Protein AF-A0A523CWS1-F1 (afdb_monomer)

Foldseek 3Di:
DDDPDDPDPPDPDDDDDDLQQVLLVVQLVQQLDQQHDFQVVSCVVSVHNSCVVCVVLCVVCVVVQQWDDDPRGIYGDPVVNVVSVVSSVSSNVD

Radius of gyration: 17.7 Å; Cα contacts (8 Å, |Δi|>4): 96; chains: 1; bounding box: 24×29×66 Å

Structure (mmCIF, N/CA/C/O backbone):
data_AF-A0A523CWS1-F1
#
_entry.id   AF-A0A523CWS1-F1
#
loop_
_atom_site.group_PDB
_atom_site.id
_atom_site.type_symbol
_atom_site.label_atom_id
_atom_site.label_alt_id
_atom_site.label_comp_id
_atom_site.label_asym_id
_atom_site.label_entity_id
_atom_site.label_seq_id
_atom_site.pdbx_PDB_ins_code
_atom_site.Cartn_x
_atom_site.Cartn_y
_atom_site.Cartn_z
_atom_site.occupancy
_atom_site.B_iso_or_equiv
_atom_site.auth_seq_id
_atom_site.auth_comp_id
_atom_site.auth_asym_id
_atom_site.auth_atom_id
_atom_s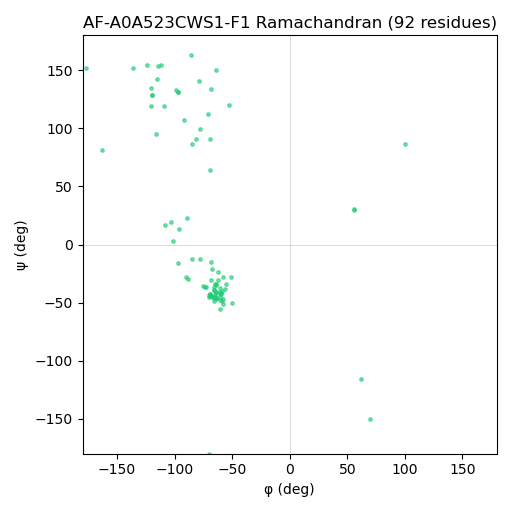ite.pdbx_PDB_model_num
ATOM 1 N N . ALA A 1 1 ? -12.643 15.571 -52.838 1.00 42.88 1 ALA A N 1
ATOM 2 C CA . ALA A 1 1 ? -11.465 14.696 -52.684 1.00 42.88 1 ALA A CA 1
ATOM 3 C C . ALA A 1 1 ? -11.232 14.459 -51.194 1.00 42.88 1 ALA A C 1
ATOM 5 O O . ALA A 1 1 ? -11.162 15.433 -50.457 1.00 42.88 1 ALA A O 1
ATOM 6 N N . ARG A 1 2 ? -11.225 13.198 -50.740 1.00 49.16 2 ARG A N 1
ATOM 7 C CA . ARG A 1 2 ? -10.873 12.806 -49.364 1.00 49.16 2 ARG A CA 1
ATOM 8 C C . ARG A 1 2 ? -9.426 12.327 -49.356 1.00 49.16 2 ARG A C 1
ATOM 10 O O . ARG A 1 2 ? -9.125 11.444 -50.149 1.00 49.16 2 ARG A O 1
ATOM 17 N N . THR A 1 3 ? -8.625 12.804 -48.406 1.00 46.22 3 THR A N 1
ATOM 18 C CA . THR A 1 3 ? -7.456 12.073 -47.887 1.00 46.22 3 THR A CA 1
ATOM 19 C C . THR A 1 3 ? -7.014 12.685 -46.553 1.00 46.22 3 THR A C 1
ATOM 21 O O . THR A 1 3 ? -6.083 13.475 -46.486 1.00 46.22 3 THR A O 1
ATOM 24 N N . ALA A 1 4 ? -7.694 12.313 -45.464 1.00 54.12 4 ALA A N 1
ATOM 25 C CA . ALA A 1 4 ? -7.079 12.304 -44.139 1.00 54.12 4 ALA A CA 1
ATOM 26 C C . ALA A 1 4 ? -6.363 10.953 -44.018 1.00 54.12 4 ALA A C 1
ATOM 28 O O . ALA A 1 4 ? -6.962 9.947 -43.643 1.00 54.12 4 ALA A O 1
ATOM 29 N N . ALA A 1 5 ? -5.120 10.907 -44.490 1.00 58.06 5 ALA A N 1
ATOM 30 C CA . ALA A 1 5 ? -4.275 9.728 -44.411 1.00 58.06 5 ALA A CA 1
ATOM 31 C C . ALA A 1 5 ? -3.348 9.857 -43.199 1.00 58.06 5 ALA A C 1
ATOM 33 O O . ALA A 1 5 ? -2.660 10.863 -43.053 1.00 58.06 5 ALA A O 1
ATOM 34 N N . SER A 1 6 ? -3.304 8.781 -42.408 1.00 50.50 6 SER A N 1
ATOM 35 C CA . SER A 1 6 ? -2.381 8.498 -41.300 1.00 50.50 6 SER A CA 1
ATOM 36 C C . SER A 1 6 ? -2.942 8.763 -39.898 1.00 50.50 6 SER A C 1
ATOM 38 O O . SER A 1 6 ? -2.737 9.811 -39.294 1.00 50.50 6 SER A O 1
ATOM 40 N N . GLY A 1 7 ? -3.622 7.745 -39.357 1.00 49.97 7 GLY A N 1
ATOM 41 C CA . GLY A 1 7 ? -3.972 7.618 -37.941 1.00 49.97 7 GLY A CA 1
ATOM 42 C C . GLY A 1 7 ? -2.742 7.359 -37.071 1.00 49.97 7 GLY A C 1
ATOM 43 O O . GLY A 1 7 ? -2.614 6.300 -36.461 1.00 49.97 7 GLY A O 1
ATOM 44 N N . ARG A 1 8 ? -1.816 8.318 -37.023 1.00 52.88 8 ARG A N 1
ATOM 45 C CA . ARG A 1 8 ? -0.769 8.331 -36.004 1.00 52.88 8 ARG A CA 1
ATOM 46 C C . ARG A 1 8 ? -1.393 8.849 -34.716 1.00 52.88 8 ARG A C 1
ATOM 48 O O . ARG A 1 8 ? -1.564 10.050 -34.543 1.00 52.88 8 ARG A O 1
ATOM 55 N N . VAL A 1 9 ? -1.751 7.927 -33.824 1.00 61.31 9 VAL A N 1
ATOM 56 C CA . VAL A 1 9 ? -1.937 8.260 -32.409 1.00 61.31 9 VAL A CA 1
ATOM 57 C C . VAL A 1 9 ? -0.654 8.953 -31.959 1.00 61.31 9 VAL A C 1
ATOM 59 O O . VAL A 1 9 ? 0.432 8.385 -32.088 1.00 61.31 9 VAL A O 1
ATOM 62 N N . SER A 1 10 ? -0.765 10.197 -31.503 1.00 57.41 10 SER A N 1
ATOM 63 C CA . SER A 1 10 ? 0.361 10.933 -30.939 1.00 57.41 10 SER A CA 1
ATOM 64 C C . SER A 1 10 ? 0.707 10.278 -29.599 1.00 57.41 10 SER A C 1
ATOM 66 O O . SER A 1 10 ? 0.093 10.595 -28.584 1.00 57.41 10 SER A O 1
ATOM 68 N N . ARG 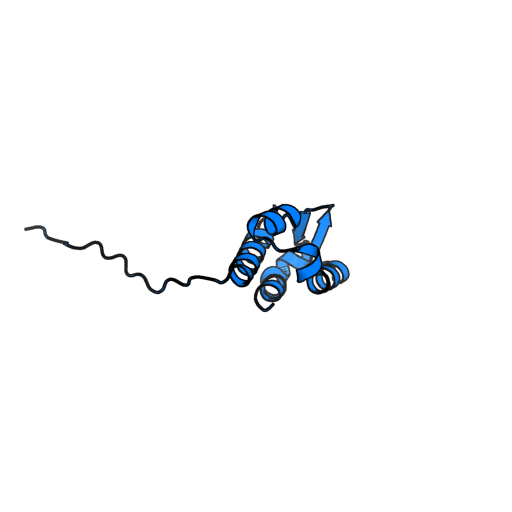A 1 11 ? 1.610 9.288 -29.596 1.00 55.25 11 ARG A N 1
ATOM 69 C CA . ARG A 1 11 ? 2.121 8.683 -28.356 1.00 55.25 11 ARG A CA 1
ATOM 70 C C . ARG A 1 11 ? 3.032 9.710 -27.683 1.00 55.25 11 ARG A C 1
ATOM 72 O O . ARG A 1 11 ? 4.055 10.071 -28.256 1.00 55.25 11 ARG A O 1
ATOM 79 N N . GLY A 1 12 ? 2.610 10.227 -26.528 1.00 63.34 12 GLY A N 1
ATOM 80 C CA . GLY A 1 12 ? 3.347 11.239 -25.761 1.00 63.34 12 GLY A CA 1
ATOM 81 C C . GLY A 1 12 ? 4.595 10.681 -25.070 1.00 63.34 12 GLY A C 1
ATOM 82 O O . GLY A 1 12 ? 5.617 11.357 -25.059 1.00 63.34 12 GLY A O 1
ATOM 83 N N . SER A 1 13 ? 4.523 9.440 -24.577 1.00 44.03 13 SER A N 1
ATOM 84 C CA . SER A 1 13 ? 5.634 8.616 -24.076 1.00 44.03 13 SER A CA 1
ATOM 85 C C . SER A 1 13 ? 5.099 7.229 -23.683 1.00 44.03 13 SER A C 1
ATOM 87 O O . SER A 1 13 ? 3.925 7.094 -23.340 1.00 44.03 13 SER A O 1
ATOM 89 N N . GLU A 1 14 ? 5.943 6.202 -23.763 1.00 49.09 14 GLU A N 1
ATOM 90 C CA . GLU A 1 14 ? 5.737 4.884 -23.147 1.00 49.09 14 GLU A CA 1
ATOM 91 C C . GLU A 1 14 ? 6.906 4.655 -22.195 1.00 49.09 14 GLU A C 1
ATOM 93 O O . GLU A 1 14 ? 8.049 4.933 -22.559 1.00 49.09 14 GLU A O 1
ATOM 98 N N . GLU A 1 15 ? 6.618 4.174 -20.992 1.00 41.03 15 GLU A N 1
ATOM 99 C CA . GLU A 1 15 ? 7.617 3.838 -19.984 1.00 41.03 15 G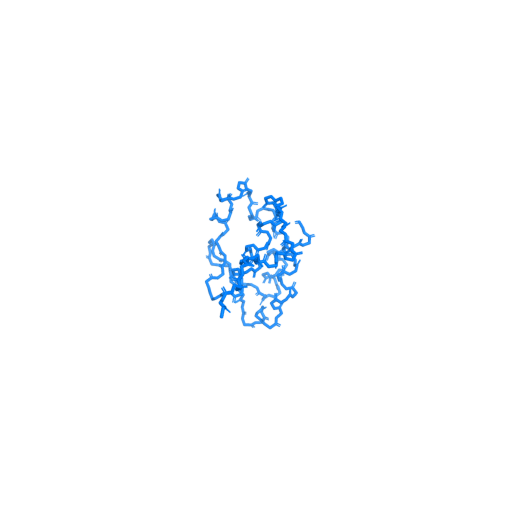LU A CA 1
ATOM 100 C C . GLU A 1 15 ? 7.488 2.348 -19.669 1.00 41.03 15 GLU A C 1
ATOM 102 O O . GLU A 1 15 ? 6.386 1.843 -19.450 1.00 41.03 15 GLU A O 1
ATOM 107 N N . ALA A 1 16 ? 8.607 1.630 -19.730 1.00 48.28 16 ALA A N 1
ATOM 108 C CA . ALA A 1 16 ? 8.689 0.263 -19.246 1.00 48.28 16 ALA A CA 1
ATOM 109 C C . ALA A 1 16 ? 9.141 0.343 -17.789 1.00 48.28 16 ALA A C 1
ATOM 111 O O . ALA A 1 16 ? 10.290 0.691 -17.533 1.00 48.28 16 ALA A O 1
ATOM 112 N N . LEU A 1 17 ? 8.221 0.073 -16.869 1.00 57.41 17 LEU A N 1
ATOM 113 C CA . LEU A 1 17 ? 8.491 0.102 -15.438 1.00 57.41 17 LEU A CA 1
ATOM 114 C C . LEU A 1 17 ? 9.213 -1.174 -15.014 1.00 57.41 17 LEU A C 1
ATOM 116 O O . LEU A 1 17 ? 8.876 -2.268 -15.479 1.00 57.41 17 LEU A O 1
ATOM 120 N N . GLU A 1 18 ? 10.180 -1.038 -14.111 1.00 77.06 18 GLU A N 1
ATOM 121 C CA . GLU A 1 18 ? 10.737 -2.199 -13.418 1.00 77.06 18 GLU A CA 1
ATOM 122 C C . GLU A 1 18 ? 9.633 -2.850 -12.557 1.00 77.06 18 GLU A C 1
ATOM 124 O O . GLU A 1 18 ? 8.728 -2.162 -12.078 1.00 77.06 18 GLU A O 1
ATOM 129 N N . ASP A 1 19 ? 9.686 -4.172 -12.330 1.00 82.38 19 ASP A N 1
ATOM 130 C CA . ASP A 1 19 ? 8.624 -4.924 -11.623 1.00 82.38 19 ASP A CA 1
ATOM 131 C C . ASP A 1 19 ? 8.239 -4.293 -10.269 1.00 82.38 19 ASP A C 1
ATOM 133 O O . ASP A 1 19 ? 7.101 -4.399 -9.807 1.00 82.38 19 ASP A O 1
ATOM 137 N N . ARG A 1 20 ? 9.189 -3.596 -9.634 1.00 86.75 20 ARG A N 1
ATOM 138 C CA . ARG A 1 20 ? 8.992 -2.861 -8.385 1.00 86.75 20 ARG A CA 1
ATOM 139 C C . ARG A 1 20 ? 8.127 -1.607 -8.544 1.00 86.75 20 ARG A C 1
ATOM 141 O O . ARG A 1 20 ? 7.244 -1.376 -7.717 1.00 86.75 20 ARG A O 1
ATOM 148 N N . GLU A 1 21 ? 8.374 -0.813 -9.578 1.00 90.44 21 GLU A N 1
ATOM 149 C CA . GLU A 1 21 ? 7.634 0.420 -9.859 1.00 90.44 21 GLU A CA 1
ATOM 150 C C . GLU A 1 21 ? 6.207 0.091 -10.303 1.00 90.44 21 GLU A C 1
ATOM 152 O O . GLU A 1 21 ? 5.244 0.654 -9.777 1.00 90.44 21 GLU A O 1
ATOM 157 N N . ALA A 1 22 ? 6.059 -0.912 -11.174 1.00 93.00 22 ALA A N 1
ATOM 158 C CA . ALA A 1 22 ? 4.757 -1.411 -11.608 1.00 93.00 22 ALA A CA 1
ATOM 159 C C . ALA A 1 22 ? 3.906 -1.922 -10.427 1.00 93.00 22 ALA A C 1
ATOM 161 O O . ALA A 1 22 ? 2.708 -1.640 -10.356 1.00 93.00 22 ALA A O 1
ATOM 162 N N . LEU A 1 23 ? 4.521 -2.615 -9.460 1.00 94.94 23 LEU A N 1
ATOM 163 C CA . LEU A 1 23 ? 3.860 -3.024 -8.216 1.00 94.94 23 LEU A CA 1
ATOM 164 C C . LEU A 1 23 ? 3.359 -1.814 -7.407 1.00 94.94 23 LEU A C 1
ATOM 166 O O . LEU A 1 23 ? 2.227 -1.825 -6.912 1.00 94.94 23 LEU A O 1
ATOM 170 N N . GLY A 1 24 ? 4.184 -0.773 -7.259 1.00 95.31 24 GLY A N 1
ATOM 171 C CA . GLY A 1 24 ? 3.802 0.463 -6.570 1.00 95.31 24 GLY A CA 1
ATOM 172 C C . GLY A 1 24 ? 2.612 1.161 -7.237 1.00 95.31 24 GLY A C 1
ATOM 173 O O . GLY A 1 24 ? 1.669 1.585 -6.556 1.00 95.31 24 GLY A O 1
ATOM 174 N N . GLU A 1 25 ? 2.612 1.220 -8.570 1.00 94.94 25 GLU A N 1
ATOM 175 C CA . GLU A 1 25 ? 1.502 1.769 -9.349 1.00 94.94 25 GLU A CA 1
ATOM 176 C C . GLU A 1 25 ? 0.210 0.961 -9.194 1.00 94.94 25 GLU A C 1
ATOM 178 O O . GLU A 1 25 ? -0.846 1.553 -8.933 1.00 94.94 25 GLU A O 1
ATOM 183 N N . GLU A 1 26 ? 0.265 -0.376 -9.286 1.00 96.69 26 GLU A N 1
ATOM 184 C CA . GLU A 1 26 ? -0.929 -1.208 -9.093 1.00 96.69 26 GLU A CA 1
ATOM 185 C C . GLU A 1 26 ? -1.514 -0.996 -7.689 1.00 96.69 26 GLU A C 1
ATOM 187 O O . GLU A 1 26 ? -2.732 -0.828 -7.545 1.00 96.69 26 GLU A O 1
ATOM 192 N N . ILE A 1 27 ? -0.667 -0.925 -6.655 1.00 97.25 27 ILE A N 1
ATOM 193 C CA . ILE A 1 27 ? -1.120 -0.646 -5.286 1.00 97.25 27 ILE A CA 1
ATOM 194 C C . ILE A 1 27 ? -1.844 0.702 -5.213 1.00 97.25 27 ILE A C 1
ATOM 196 O O . ILE A 1 27 ? -2.955 0.769 -4.674 1.00 97.25 27 ILE A O 1
ATOM 200 N N . MET A 1 28 ? -1.262 1.765 -5.775 1.00 95.75 28 MET A N 1
ATOM 201 C CA . MET A 1 28 ? -1.892 3.088 -5.798 1.00 95.75 28 MET A CA 1
ATOM 202 C C . MET A 1 28 ? -3.262 3.060 -6.489 1.00 95.75 28 MET A C 1
ATOM 204 O O . MET A 1 28 ? -4.228 3.632 -5.971 1.00 95.75 28 MET A O 1
ATOM 208 N N . LEU A 1 29 ? -3.361 2.424 -7.659 1.00 96.06 29 LEU A N 1
ATOM 209 C CA . LEU A 1 29 ? -4.608 2.368 -8.422 1.00 96.06 29 LEU A CA 1
ATOM 210 C C . LEU A 1 29 ? -5.684 1.600 -7.652 1.00 96.06 29 LEU A C 1
ATOM 212 O O . LEU A 1 29 ? -6.816 2.070 -7.506 1.00 96.06 29 LEU A O 1
ATOM 216 N N . ARG A 1 30 ? -5.324 0.440 -7.104 1.00 97.75 30 ARG A N 1
ATOM 217 C CA . ARG A 1 30 ? -6.267 -0.451 -6.428 1.00 97.75 30 ARG A CA 1
ATOM 218 C C . ARG A 1 30 ? -6.713 0.057 -5.066 1.00 97.75 30 ARG A C 1
ATOM 220 O O . ARG A 1 30 ? -7.896 -0.081 -4.750 1.00 97.75 30 ARG A O 1
ATOM 227 N N . LEU A 1 31 ? -5.845 0.706 -4.286 1.00 96.94 31 LEU A N 1
ATOM 228 C CA . LEU A 1 31 ? -6.230 1.306 -2.999 1.00 96.94 31 LEU A CA 1
ATOM 229 C C . LEU A 1 31 ? -7.282 2.415 -3.139 1.00 96.94 31 LEU A C 1
ATOM 231 O O . LEU A 1 31 ? -8.027 2.672 -2.195 1.00 96.94 31 LEU A O 1
ATOM 235 N N . ARG A 1 32 ? -7.383 3.052 -4.312 1.00 94.50 32 ARG A N 1
ATOM 236 C CA . ARG A 1 32 ? -8.426 4.052 -4.602 1.00 94.50 32 ARG A CA 1
ATOM 237 C C . ARG A 1 32 ? -9.787 3.433 -4.921 1.00 94.50 32 ARG A C 1
ATOM 239 O O . ARG A 1 32 ? -10.787 4.149 -4.943 1.00 94.50 32 ARG A O 1
ATOM 246 N N . THR A 1 33 ? -9.844 2.124 -5.148 1.00 95.06 33 THR A N 1
ATOM 247 C CA . THR A 1 33 ? -11.100 1.387 -5.309 1.00 95.06 33 THR A CA 1
ATOM 248 C C . THR A 1 33 ? -11.656 0.962 -3.952 1.00 95.06 33 THR A C 1
ATOM 250 O O . THR A 1 33 ? -10.943 0.914 -2.950 1.00 95.06 33 THR A O 1
ATOM 253 N N . SER A 1 34 ? -12.939 0.606 -3.906 1.00 91.81 34 SER A N 1
ATOM 254 C CA . SER A 1 34 ? -13.523 0.001 -2.708 1.00 91.81 34 SER A CA 1
ATOM 255 C C . SER A 1 34 ? -12.976 -1.397 -2.418 1.00 91.81 34 SER A C 1
ATOM 257 O O . SER A 1 34 ? -13.079 -1.834 -1.281 1.00 91.81 34 SER A O 1
ATOM 259 N N . GLU A 1 35 ? -12.411 -2.107 -3.398 1.00 95.50 35 GLU A N 1
ATOM 260 C CA . GLU A 1 35 ? -11.875 -3.462 -3.210 1.00 95.50 35 GLU A CA 1
ATOM 261 C C . GLU A 1 35 ? -10.530 -3.453 -2.469 1.00 95.50 35 GLU A C 1
ATOM 263 O O . GLU A 1 35 ? -10.260 -4.344 -1.663 1.00 95.50 35 GLU A O 1
ATOM 268 N N . GLY A 1 36 ? -9.701 -2.436 -2.717 1.00 97.38 36 GLY A N 1
ATOM 269 C CA . GLY A 1 36 ? -8.339 -2.366 -2.199 1.00 97.38 36 GLY A CA 1
ATOM 270 C C . GLY A 1 36 ? -7.404 -3.387 -2.853 1.00 97.38 36 GLY A C 1
ATOM 271 O O . GLY A 1 36 ? -7.577 -3.765 -4.016 1.00 97.38 36 GLY A O 1
ATOM 272 N N . ILE A 1 37 ? -6.396 -3.829 -2.101 1.00 98.25 37 ILE A N 1
ATOM 273 C CA . ILE A 1 37 ? -5.355 -4.752 -2.576 1.00 98.25 37 ILE A CA 1
ATOM 274 C C . ILE A 1 37 ? -5.423 -6.102 -1.863 1.00 98.25 37 ILE A C 1
ATOM 276 O O . ILE A 1 37 ? -5.886 -6.198 -0.728 1.00 98.25 37 ILE A O 1
ATOM 280 N N . SER A 1 38 ? -4.938 -7.141 -2.542 1.00 98.31 38 SER A N 1
ATOM 281 C CA . SER A 1 38 ? -4.613 -8.449 -1.965 1.00 98.31 38 SER A CA 1
ATOM 282 C C . SER A 1 38 ? -3.097 -8.588 -1.947 1.00 98.31 38 SER A C 1
ATOM 284 O O . SER A 1 38 ? -2.469 -8.538 -3.007 1.00 98.31 38 SER A O 1
ATOM 286 N N . LEU A 1 39 ? -2.513 -8.746 -0.759 1.00 97.69 39 LEU A N 1
ATOM 287 C CA . LEU A 1 39 ? -1.058 -8.835 -0.613 1.00 97.69 39 LEU A CA 1
ATOM 288 C C . LEU A 1 39 ? -0.517 -10.096 -1.295 1.00 97.69 39 LEU A C 1
ATOM 290 O O . LEU A 1 39 ? 0.469 -10.024 -2.027 1.00 97.69 39 LEU A O 1
ATOM 294 N N . SER A 1 40 ? -1.194 -11.231 -1.125 1.00 97.56 40 SER A N 1
ATOM 295 C CA . SER A 1 40 ? 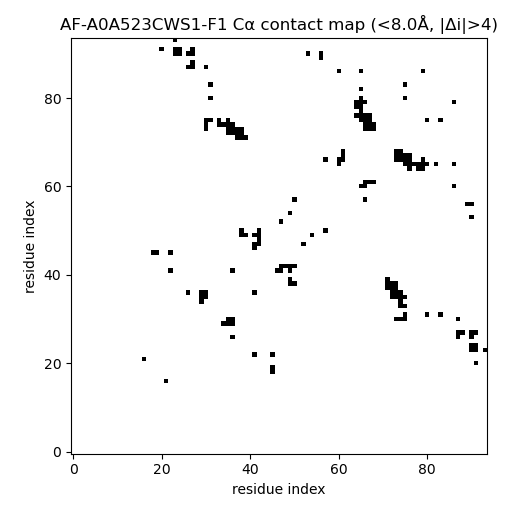-0.821 -12.507 -1.744 1.00 97.56 40 SER A CA 1
ATOM 296 C C . SER A 1 40 ? -0.932 -12.499 -3.273 1.00 97.56 40 SER A C 1
ATOM 298 O O . SER A 1 40 ? -0.047 -13.025 -3.953 1.00 97.56 40 SER A O 1
ATOM 300 N N . SER A 1 41 ? -1.971 -11.863 -3.831 1.00 97.94 41 SER A N 1
ATOM 301 C CA . SER A 1 41 ? -2.142 -11.759 -5.288 1.00 97.94 41 SER A CA 1
ATOM 302 C C . SER A 1 41 ? -1.025 -10.925 -5.910 1.00 97.94 41 SER A C 1
ATOM 304 O O . SER A 1 41 ? -0.419 -11.356 -6.888 1.00 97.94 41 SER A O 1
ATOM 306 N N . LEU A 1 42 ? -0.709 -9.772 -5.308 1.00 96.94 42 LEU A N 1
ATOM 307 C CA . LEU A 1 42 ? 0.399 -8.923 -5.753 1.00 96.94 42 LEU A CA 1
ATOM 308 C C . LEU A 1 42 ? 1.749 -9.634 -5.591 1.00 96.94 42 LEU A C 1
ATOM 310 O O . LEU A 1 42 ? 2.579 -9.587 -6.492 1.00 96.94 42 LEU A O 1
ATOM 314 N N . SER A 1 43 ? 1.939 -10.355 -4.482 1.00 95.56 43 SER A N 1
ATOM 315 C CA . SER A 1 43 ? 3.161 -11.129 -4.234 1.00 95.56 43 SER A CA 1
ATOM 316 C C . SER A 1 43 ? 3.392 -12.203 -5.292 1.00 95.56 43 SER A C 1
ATOM 318 O O . SER A 1 43 ? 4.507 -12.396 -5.769 1.00 95.56 43 SER A O 1
ATOM 320 N N . THR A 1 44 ? 2.319 -12.880 -5.700 1.00 96.19 44 THR A N 1
ATOM 321 C CA . THR A 1 44 ? 2.371 -13.905 -6.747 1.00 96.19 44 THR A CA 1
ATOM 322 C C . THR A 1 44 ? 2.643 -13.293 -8.118 1.00 96.19 44 THR A C 1
ATOM 324 O O . THR A 1 44 ? 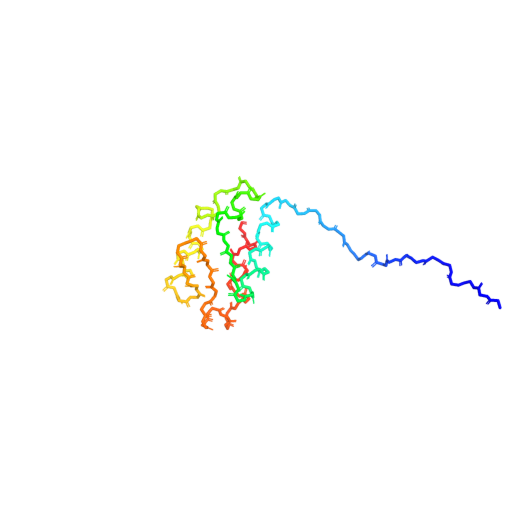3.438 -13.846 -8.871 1.00 96.19 44 THR A O 1
ATOM 327 N N . HIS A 1 45 ? 1.996 -12.168 -8.438 1.00 95.75 45 HIS A N 1
ATOM 328 C CA . HIS A 1 45 ? 2.111 -11.512 -9.742 1.00 95.75 45 HIS A CA 1
ATOM 329 C C . HIS A 1 45 ? 3.507 -10.928 -9.978 1.00 95.75 45 HIS A C 1
ATOM 331 O O . HIS A 1 45 ? 4.069 -11.109 -11.051 1.00 95.75 45 HIS A O 1
ATOM 337 N N . TYR A 1 46 ? 4.061 -10.250 -8.972 1.00 92.44 46 TYR A N 1
ATOM 338 C CA . TYR A 1 46 ? 5.332 -9.530 -9.084 1.00 92.44 46 TYR A CA 1
ATOM 339 C C . TYR A 1 46 ? 6.521 -10.288 -8.482 1.00 92.44 46 TYR A C 1
ATOM 341 O O . TYR A 1 46 ? 7.625 -9.761 -8.435 1.00 92.44 46 TYR A O 1
ATOM 349 N N . HIS A 1 47 ? 6.311 -11.514 -7.994 1.00 92.31 47 HIS A N 1
ATOM 350 C CA . HIS A 1 47 ? 7.349 -12.361 -7.394 1.00 92.31 47 HIS A CA 1
ATOM 351 C C . HIS A 1 47 ? 8.111 -11.715 -6.216 1.00 92.31 47 HIS A C 1
ATOM 353 O O . HIS A 1 47 ? 9.262 -12.059 -5.945 1.00 92.31 47 HIS A O 1
ATOM 359 N N . PHE A 1 48 ? 7.447 -10.827 -5.471 1.00 90.12 48 PHE A N 1
ATOM 360 C CA . PHE A 1 48 ? 7.947 -10.227 -4.230 1.00 90.12 48 PHE A CA 1
ATOM 361 C C . PHE A 1 48 ? 7.147 -10.719 -3.027 1.00 90.12 48 PHE A C 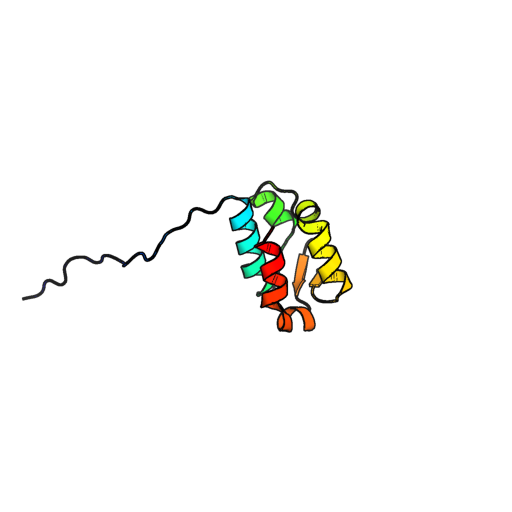1
ATOM 363 O O . PHE A 1 48 ? 5.966 -11.011 -3.149 1.00 90.12 48 PHE A O 1
ATOM 370 N N . ASP A 1 49 ? 7.736 -10.723 -1.833 1.00 93.44 49 ASP A N 1
ATOM 371 C CA . ASP A 1 49 ? 6.939 -10.764 -0.603 1.00 93.44 49 ASP A CA 1
ATOM 372 C C . ASP A 1 49 ? 6.446 -9.345 -0.286 1.00 93.44 49 ASP A C 1
ATOM 374 O O . ASP A 1 49 ? 7.138 -8.565 0.369 1.00 93.44 49 ASP A O 1
ATOM 378 N N . VAL A 1 50 ? 5.261 -8.987 -0.789 1.00 94.69 50 VAL A N 1
ATOM 379 C CA . VAL A 1 50 ? 4.703 -7.624 -0.691 1.00 94.69 50 VAL A CA 1
ATOM 380 C C . VAL A 1 50 ? 4.434 -7.228 0.760 1.00 94.69 50 VAL A C 1
ATOM 382 O O . VAL A 1 50 ? 4.618 -6.065 1.122 1.00 94.69 50 VAL A O 1
ATOM 385 N N . ALA A 1 51 ? 4.032 -8.183 1.603 1.00 95.31 51 ALA A N 1
ATOM 386 C CA . ALA A 1 51 ? 3.769 -7.926 3.015 1.00 95.31 51 ALA A CA 1
ATOM 387 C C . ALA A 1 51 ? 5.060 -7.546 3.753 1.00 95.31 51 ALA A C 1
ATOM 389 O O . ALA A 1 51 ? 5.077 -6.557 4.486 1.00 95.31 51 ALA A O 1
ATOM 390 N N . SER A 1 52 ? 6.150 -8.279 3.511 1.00 94.81 52 SER A N 1
ATOM 391 C CA . SER A 1 52 ? 7.461 -7.957 4.086 1.00 94.81 52 SER A CA 1
ATOM 392 C C . SER A 1 52 ? 8.049 -6.678 3.488 1.00 94.81 52 SER A C 1
ATOM 394 O O . SER A 1 52 ? 8.524 -5.812 4.228 1.00 94.81 52 SER A O 1
ATOM 396 N N . LEU A 1 53 ? 7.962 -6.523 2.164 1.00 92.94 53 LEU A N 1
ATOM 397 C CA . LEU A 1 53 ? 8.515 -5.396 1.410 1.00 92.94 53 LEU A CA 1
ATOM 398 C C . LEU A 1 53 ? 7.921 -4.047 1.833 1.00 92.94 53 LEU A C 1
ATOM 400 O O . LEU A 1 53 ? 8.641 -3.057 1.916 1.00 92.94 53 LEU A O 1
ATOM 404 N N . PHE A 1 54 ? 6.627 -4.013 2.155 1.00 94.56 54 PHE A N 1
ATOM 405 C CA . PHE A 1 54 ? 5.939 -2.809 2.627 1.00 94.56 54 PHE A CA 1
ATOM 406 C C . PHE A 1 54 ? 5.573 -2.849 4.110 1.00 94.56 54 PHE A C 1
ATOM 408 O O . PHE A 1 54 ? 4.750 -2.048 4.549 1.00 94.56 54 PHE A O 1
ATOM 415 N N . SER A 1 55 ? 6.175 -3.745 4.892 1.00 95.44 55 SER A N 1
ATOM 416 C CA . SER A 1 55 ? 5.830 -3.964 6.304 1.00 95.44 55 SER A CA 1
ATOM 417 C C . SER A 1 55 ? 5.783 -2.666 7.117 1.00 95.44 55 SER A C 1
ATOM 419 O O . SER A 1 55 ? 4.765 -2.372 7.738 1.00 95.44 55 SER A O 1
ATOM 421 N N . GLN A 1 56 ? 6.824 -1.833 7.027 1.00 96.06 56 GLN A N 1
ATOM 422 C CA . GLN A 1 56 ? 6.890 -0.540 7.724 1.00 96.06 56 GLN A CA 1
ATOM 423 C C . GLN A 1 56 ? 5.809 0.445 7.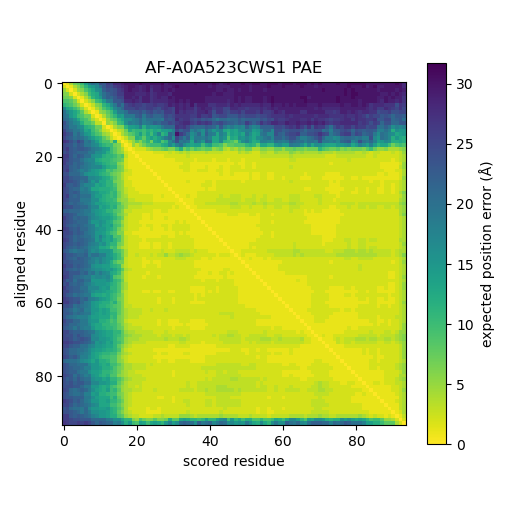251 1.00 96.06 56 GLN A C 1
ATOM 425 O O . GLN A 1 56 ? 5.194 1.141 8.060 1.00 96.06 56 GLN A O 1
ATOM 430 N N . THR A 1 57 ? 5.546 0.502 5.941 1.00 95.94 57 THR A N 1
ATOM 431 C CA . THR A 1 57 ? 4.503 1.367 5.371 1.00 95.94 57 THR A CA 1
ATOM 432 C C . THR A 1 57 ? 3.116 0.919 5.828 1.00 95.94 57 THR A C 1
ATOM 434 O O . THR A 1 57 ? 2.315 1.750 6.256 1.00 95.94 57 THR A O 1
ATOM 437 N N . LEU A 1 58 ? 2.835 -0.385 5.786 1.00 96.81 58 LEU A N 1
ATOM 438 C CA . LEU A 1 58 ? 1.569 -0.967 6.230 1.00 96.81 58 LEU A CA 1
ATOM 439 C C . LEU A 1 58 ? 1.360 -0.759 7.736 1.00 96.81 58 LEU A C 1
ATOM 441 O O . LEU A 1 58 ? 0.289 -0.310 8.143 1.00 96.81 58 LEU A O 1
ATOM 445 N N . GLU A 1 59 ? 2.387 -0.994 8.554 1.00 97.38 59 GLU A N 1
ATOM 446 C CA . GLU A 1 59 ? 2.339 -0.764 10.000 1.00 97.38 59 GLU A CA 1
ATOM 447 C C . GLU A 1 59 ? 2.054 0.707 10.327 1.00 97.38 59 GLU A C 1
ATOM 449 O O . GLU A 1 59 ? 1.142 1.005 11.105 1.00 97.38 59 GLU A O 1
ATOM 454 N N . PHE A 1 60 ? 2.768 1.641 9.688 1.00 97.44 60 PHE A N 1
ATOM 455 C CA . PHE A 1 60 ? 2.542 3.074 9.868 1.00 97.44 60 PHE A CA 1
ATOM 456 C C . PHE A 1 60 ? 1.102 3.461 9.513 1.00 97.44 60 PHE A C 1
ATOM 458 O O . PHE A 1 60 ? 0.419 4.110 10.308 1.00 97.44 60 PHE A O 1
ATOM 465 N N . LEU A 1 61 ? 0.623 3.056 8.335 1.00 97.56 61 LEU A N 1
ATOM 466 C CA . LEU A 1 61 ? -0.711 3.409 7.853 1.00 97.56 61 LEU A CA 1
ATOM 467 C C . LEU A 1 61 ? -1.821 2.783 8.705 1.00 97.56 61 LEU A C 1
ATOM 469 O O . LEU A 1 61 ? -2.845 3.429 8.930 1.00 97.56 61 LEU A O 1
ATOM 473 N N . SER A 1 62 ? -1.621 1.555 9.188 1.00 97.50 62 SER A N 1
ATOM 474 C CA . SER A 1 62 ? -2.565 0.875 10.077 1.00 97.50 62 SER A CA 1
ATOM 475 C C . SER A 1 62 ? -2.614 1.555 11.445 1.00 97.50 62 SER A C 1
ATOM 477 O O . SER A 1 62 ? -3.695 1.807 11.969 1.00 97.50 62 SER A O 1
ATOM 479 N N . THR A 1 63 ? -1.454 1.906 12.008 1.00 97.81 63 THR A N 1
ATOM 480 C CA . THR A 1 63 ? -1.353 2.582 13.315 1.00 97.81 63 THR A CA 1
ATOM 481 C C . THR A 1 63 ? -2.038 3.952 13.310 1.00 97.81 63 THR A C 1
ATOM 483 O O . THR A 1 63 ? -2.572 4.379 14.329 1.00 97.81 63 THR A O 1
ATOM 486 N N . HIS A 1 64 ? -2.068 4.628 12.158 1.00 97.44 64 HIS A N 1
ATOM 487 C CA . HIS A 1 64 ? -2.708 5.937 11.986 1.00 97.44 64 HIS A CA 1
ATOM 488 C C . HIS A 1 64 ? -4.144 5.861 11.430 1.00 97.44 64 HIS A C 1
ATOM 490 O O . HIS A 1 64 ? -4.679 6.883 11.004 1.00 97.44 64 HIS A O 1
ATOM 496 N N . ASP A 1 65 ? -4.775 4.679 11.416 1.00 97.88 65 ASP A N 1
ATOM 497 C CA . ASP A 1 65 ? -6.148 4.463 10.920 1.00 97.88 65 ASP A CA 1
ATOM 498 C C . ASP A 1 65 ? -6.366 4.925 9.462 1.00 97.88 65 ASP A C 1
ATOM 500 O O . ASP A 1 65 ? -7.458 5.336 9.067 1.00 97.88 65 ASP A O 1
ATOM 504 N N . PHE A 1 66 ? -5.332 4.871 8.616 1.00 98.19 66 PHE A N 1
ATOM 505 C CA . PHE A 1 66 ? -5.463 5.170 7.184 1.00 98.19 66 PHE A CA 1
ATOM 506 C C . PHE A 1 66 ? -5.832 3.939 6.362 1.00 98.19 66 PHE A C 1
ATOM 508 O O . PHE A 1 66 ? -6.533 4.051 5.354 1.00 98.19 66 PHE A O 1
ATOM 515 N N . ILE A 1 67 ? -5.413 2.759 6.804 1.00 98.38 67 ILE A N 1
ATOM 516 C CA . ILE A 1 67 ? -5.809 1.490 6.199 1.00 98.38 67 ILE A CA 1
ATOM 517 C C . ILE A 1 67 ? -6.445 0.579 7.238 1.00 98.38 67 ILE A C 1
ATOM 519 O O . ILE A 1 67 ? -6.162 0.670 8.428 1.00 98.38 67 ILE A O 1
ATOM 523 N N . THR A 1 68 ? -7.285 -0.326 6.761 1.00 97.94 68 THR A N 1
ATOM 524 C CA . THR A 1 68 ? -7.702 -1.508 7.505 1.00 97.94 68 THR A CA 1
ATOM 525 C C . THR A 1 68 ? -7.193 -2.740 6.776 1.00 97.94 68 THR A C 1
ATOM 527 O O . THR A 1 68 ? -7.173 -2.767 5.541 1.00 97.94 68 THR A O 1
ATOM 530 N N . GLN A 1 69 ? -6.770 -3.744 7.539 1.00 96.44 69 GLN A N 1
ATOM 531 C CA . GLN A 1 69 ? -6.357 -5.034 7.012 1.00 96.44 69 GLN A CA 1
ATOM 532 C C . GLN A 1 69 ? -7.238 -6.136 7.600 1.00 96.44 69 GLN A C 1
ATOM 534 O O . GLN A 1 69 ? -7.266 -6.350 8.811 1.00 96.44 69 GLN A O 1
ATOM 539 N N . ALA A 1 70 ? -7.943 -6.850 6.725 1.00 94.94 70 ALA A N 1
ATOM 540 C CA . ALA A 1 70 ? -8.753 -8.010 7.070 1.00 94.94 70 ALA A CA 1
ATOM 541 C C . ALA A 1 70 ? -8.163 -9.244 6.377 1.00 94.94 70 ALA A C 1
ATOM 543 O O . ALA A 1 70 ? -8.427 -9.516 5.203 1.00 94.94 70 ALA A O 1
ATOM 544 N N . GLY A 1 71 ? -7.316 -9.974 7.107 1.00 94.69 71 GLY A N 1
ATOM 545 C CA . GLY A 1 71 ? -6.540 -11.077 6.544 1.00 94.69 71 GLY A CA 1
ATOM 546 C C . GLY A 1 71 ? -5.594 -10.582 5.448 1.00 94.69 71 GLY A C 1
ATOM 547 O O . GLY A 1 71 ? -4.687 -9.795 5.710 1.00 94.69 71 GLY A O 1
ATOM 548 N N . ASP A 1 72 ? -5.824 -11.038 4.219 1.00 96.19 72 ASP A N 1
ATOM 549 C CA . ASP A 1 72 ? -5.004 -10.711 3.045 1.00 96.19 72 ASP A CA 1
ATOM 550 C C . ASP A 1 72 ? -5.392 -9.388 2.357 1.00 96.19 72 ASP A C 1
ATOM 552 O O . ASP A 1 72 ? -4.670 -8.887 1.492 1.00 96.19 72 ASP A O 1
ATOM 556 N N . ARG A 1 73 ? -6.552 -8.820 2.710 1.00 98.12 73 ARG A N 1
ATOM 557 C CA . ARG A 1 73 ? -7.086 -7.625 2.052 1.00 98.12 73 ARG A CA 1
ATOM 558 C C . ARG A 1 73 ? -6.759 -6.365 2.831 1.00 98.12 73 ARG A C 1
ATOM 560 O O . ARG A 1 73 ? -7.022 -6.299 4.029 1.00 98.12 73 ARG A O 1
ATOM 567 N N . VAL A 1 74 ? -6.250 -5.361 2.119 1.00 98.44 74 VAL A N 1
ATOM 568 C CA . VAL A 1 74 ? -5.954 -4.026 2.650 1.00 98.44 74 VAL A CA 1
ATOM 569 C C . VAL A 1 74 ? -6.775 -2.985 1.898 1.00 98.44 74 VAL A C 1
ATOM 571 O O . VAL A 1 74 ? -6.768 -2.947 0.667 1.00 98.44 74 VAL A O 1
ATOM 574 N N . GLN A 1 75 ? -7.477 -2.130 2.638 1.00 98.38 75 GLN A N 1
ATOM 575 C CA . GLN A 1 75 ? -8.364 -1.099 2.095 1.00 98.38 75 GLN A CA 1
ATOM 576 C C . GLN A 1 75 ? -8.167 0.227 2.827 1.00 98.38 75 GLN A C 1
ATOM 578 O O . GLN A 1 75 ? -7.848 0.250 4.015 1.00 98.38 75 GLN A O 1
ATOM 583 N N . LEU A 1 76 ? -8.430 1.343 2.143 1.00 98.31 76 LEU A N 1
ATOM 584 C CA . LEU A 1 76 ? -8.468 2.650 2.796 1.00 98.31 76 LEU A CA 1
ATOM 585 C C . LEU A 1 76 ? -9.665 2.743 3.749 1.00 98.31 76 LEU A C 1
ATOM 587 O O . LEU A 1 76 ? -10.811 2.466 3.371 1.00 98.31 76 LEU A O 1
ATOM 591 N N . THR A 1 77 ? -9.424 3.243 4.957 1.00 98.00 77 THR A N 1
ATOM 592 C CA . THR A 1 77 ? -10.503 3.661 5.861 1.00 98.00 77 THR A CA 1
ATOM 593 C C . THR A 1 77 ? -11.183 4.928 5.328 1.00 98.00 77 THR A C 1
ATOM 595 O O . THR A 1 77 ? -10.807 5.495 4.296 1.00 98.00 77 THR A O 1
ATOM 598 N N . ARG A 1 78 ? -12.192 5.440 6.044 1.00 96.81 78 ARG A N 1
ATOM 599 C CA . ARG A 1 78 ? -12.768 6.751 5.708 1.00 96.81 78 ARG A CA 1
ATOM 600 C C . ARG A 1 78 ? -11.723 7.869 5.778 1.00 96.81 78 ARG A C 1
ATOM 602 O O . ARG A 1 78 ? -11.729 8.725 4.901 1.00 96.81 78 ARG A O 1
ATOM 609 N N . GLN A 1 79 ? -10.860 7.867 6.796 1.00 96.38 79 GLN A N 1
ATOM 610 C CA . GLN A 1 79 ? -9.788 8.859 6.932 1.00 96.38 79 GLN A CA 1
ATOM 611 C C . GLN A 1 79 ? -8.711 8.657 5.864 1.00 96.38 79 GLN A C 1
ATOM 613 O O . GLN A 1 79 ? -8.318 9.618 5.206 1.00 96.38 79 GLN A O 1
ATOM 618 N N . GLY A 1 80 ? -8.327 7.406 5.596 1.00 97.19 80 GLY A N 1
ATOM 619 C CA . GLY A 1 80 ? -7.385 7.069 4.529 1.00 97.19 80 GLY A CA 1
ATOM 620 C C . GLY A 1 80 ? -7.813 7.566 3.156 1.00 97.19 80 GLY A C 1
ATOM 621 O O . GLY A 1 80 ? -6.987 8.073 2.406 1.00 97.19 80 GLY A O 1
ATOM 622 N N . ARG A 1 81 ? -9.112 7.508 2.837 1.00 96.38 81 ARG A N 1
ATOM 623 C CA . ARG A 1 81 ? -9.642 8.045 1.571 1.00 96.38 81 ARG A CA 1
ATOM 624 C C . ARG A 1 81 ? -9.476 9.558 1.435 1.00 96.38 81 ARG A C 1
ATOM 626 O O . ARG A 1 81 ? -9.242 10.028 0.326 1.00 96.38 81 ARG A O 1
ATOM 633 N N . LEU A 1 82 ? -9.563 10.313 2.531 1.00 96.19 82 LEU A N 1
ATOM 634 C CA . LEU A 1 82 ? -9.309 11.761 2.510 1.00 96.19 82 LEU A CA 1
ATOM 635 C C . LEU A 1 82 ? -7.829 12.067 2.247 1.00 96.19 82 LEU A C 1
AT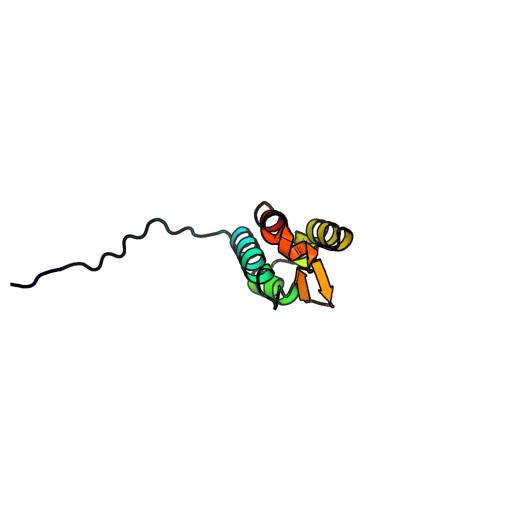OM 637 O O . LEU A 1 82 ? -7.517 13.080 1.631 1.00 96.19 82 LEU A O 1
ATOM 641 N N . MET A 1 83 ? -6.938 11.172 2.677 1.00 95.56 83 MET A N 1
ATOM 642 C CA . MET A 1 83 ? -5.486 11.272 2.509 1.00 95.56 83 MET A CA 1
ATOM 643 C C . MET A 1 83 ? -4.962 10.365 1.389 1.00 95.56 83 MET A C 1
ATOM 645 O O . MET A 1 83 ? -3.776 10.049 1.360 1.00 95.56 83 MET A O 1
ATOM 649 N N . ALA A 1 84 ? -5.825 9.929 0.461 1.00 93.44 84 ALA A N 1
ATOM 650 C CA . ALA A 1 84 ? -5.489 8.873 -0.495 1.00 93.44 84 ALA A CA 1
ATOM 651 C C . ALA A 1 84 ? -4.229 9.190 -1.310 1.00 93.44 84 ALA A C 1
ATOM 653 O O . ALA A 1 84 ? -3.464 8.283 -1.615 1.00 93.44 84 ALA A O 1
ATOM 654 N N . ASN A 1 85 ? -3.991 10.46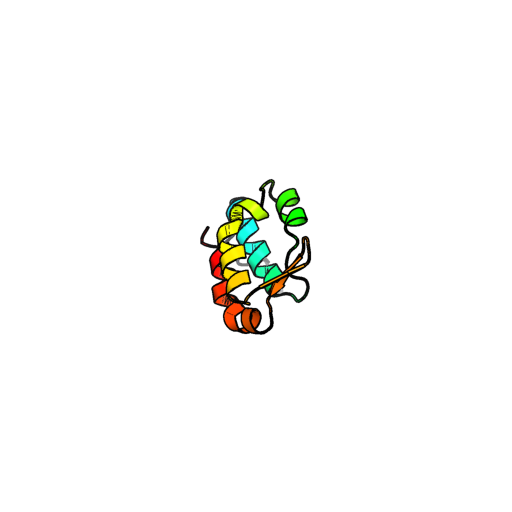8 -1.624 1.00 93.88 85 ASN A N 1
ATOM 655 C CA . ASN A 1 85 ? -2.773 10.901 -2.301 1.00 93.88 85 ASN A CA 1
ATOM 656 C C . ASN A 1 85 ? -1.511 10.573 -1.489 1.00 93.88 85 ASN A C 1
ATOM 658 O O . ASN A 1 85 ? -0.651 9.840 -1.966 1.00 93.88 85 ASN A O 1
ATOM 662 N N . GLU A 1 86 ? -1.449 11.040 -0.243 1.00 94.19 86 GLU A N 1
ATOM 663 C CA . GLU A 1 86 ? -0.309 10.833 0.658 1.00 94.19 86 GLU A CA 1
ATOM 664 C C . GLU A 1 86 ? -0.106 9.361 1.018 1.00 94.19 86 GLU A C 1
ATOM 666 O O . GLU A 1 86 ? 1.024 8.901 1.170 1.00 94.19 86 GLU A O 1
ATOM 671 N N . VAL A 1 87 ? -1.200 8.601 1.134 1.00 94.75 87 VAL A N 1
ATOM 672 C CA . VAL A 1 87 ? -1.135 7.153 1.351 1.00 94.75 87 VAL A CA 1
ATOM 673 C C . VAL A 1 87 ? -0.521 6.456 0.137 1.00 94.75 87 VAL A C 1
ATOM 675 O O . VAL A 1 87 ? 0.403 5.666 0.301 1.00 94.75 87 VAL A O 1
ATOM 678 N N . CYS A 1 88 ? -0.996 6.761 -1.075 1.00 94.00 88 CYS A N 1
ATOM 679 C CA . CYS A 1 88 ? -0.520 6.117 -2.302 1.00 94.00 88 CYS A CA 1
ATOM 680 C C . CYS A 1 88 ? 0.946 6.452 -2.612 1.00 94.00 88 CYS A C 1
ATOM 682 O O . CYS A 1 88 ? 1.695 5.564 -3.007 1.00 94.00 88 CYS A O 1
ATOM 684 N N . MET A 1 89 ? 1.379 7.696 -2.380 1.00 93.69 89 MET A N 1
ATOM 685 C CA . MET A 1 89 ? 2.762 8.124 -2.639 1.00 93.69 89 MET A CA 1
ATOM 686 C C . MET A 1 89 ? 3.804 7.300 -1.869 1.00 93.69 89 MET A C 1
ATOM 688 O O . MET A 1 89 ? 4.919 7.114 -2.350 1.00 93.69 89 MET A O 1
ATOM 692 N N . ARG A 1 90 ? 3.441 6.744 -0.706 1.00 93.44 90 ARG A N 1
ATOM 693 C CA . ARG A 1 90 ? 4.329 5.884 0.096 1.00 93.44 90 ARG A CA 1
ATOM 694 C C . ARG A 1 90 ? 4.638 4.532 -0.546 1.00 93.44 90 ARG A C 1
ATOM 696 O O . ARG A 1 90 ? 5.557 3.869 -0.082 1.00 93.44 90 ARG A O 1
ATOM 703 N N . PHE A 1 91 ? 3.878 4.125 -1.563 1.00 92.06 91 PHE A N 1
ATOM 704 C CA . PHE A 1 91 ? 4.118 2.890 -2.314 1.00 92.06 91 PHE A CA 1
ATOM 705 C C . PHE A 1 91 ? 4.892 3.120 -3.618 1.00 92.06 91 PHE A C 1
ATOM 707 O O . PHE A 1 91 ? 5.409 2.162 -4.179 1.00 92.06 91 PHE A O 1
ATOM 714 N N . LEU A 1 92 ? 4.978 4.371 -4.085 1.00 88.12 92 LEU A N 1
ATOM 715 C CA . LEU A 1 92 ? 5.730 4.752 -5.286 1.00 88.12 92 LEU A CA 1
ATOM 716 C C . LEU A 1 92 ? 7.187 5.121 -4.995 1.00 88.12 92 LEU A C 1
ATOM 718 O O . LEU A 1 92 ? 8.041 4.997 -5.859 1.00 88.12 92 LEU A O 1
ATOM 722 N N . ALA A 1 93 ? 7.473 5.617 -3.792 1.00 66.81 93 ALA A N 1
ATOM 723 C CA . ALA A 1 93 ? 8.784 6.153 -3.427 1.00 66.81 93 ALA A CA 1
ATOM 724 C C . ALA A 1 93 ? 9.756 5.096 -2.853 1.00 66.81 93 ALA A C 1
ATOM 726 O O . ALA A 1 93 ? 10.644 5.449 -2.076 1.00 66.81 93 ALA A O 1
ATOM 727 N N . SER A 1 94 ? 9.550 3.807 -3.148 1.00 57.50 94 SER A N 1
ATOM 728 C CA . SER A 1 94 ? 10.070 2.679 -2.352 1.00 57.50 94 SER A CA 1
ATOM 729 C C . SER A 1 94 ? 10.409 1.437 -3.152 1.00 57.50 94 SER A C 1
ATOM 731 O O . SER A 1 94 ? 9.724 1.200 -4.162 1.00 57.50 94 SER A O 1
#

pLDDT: mean 86.61, std 17.52, range [41.03, 98.44]

Mean predicted aligned error: 8.17 Å

Nearest PDB structures (foldseek):
  5zyr-assembly1_B  TM=5.578E-01  e=1.544E-02  Acinetobacter baumannii
  2f5f-assembly1_A  TM=5.525E-01  e=4.504E-02  Bacillus subtilis
  6kta-assembly1_A  TM=5.466E-01  e=1.021E-01  Halalkalibacterium halodurans C-125
  3eco-assembly1_B  TM=5.762E-01  e=1.587E-01  Staphylococcus aureus subsp. aureus Mu50
  7pga-assembly1_B  TM=5.012E-01  e=7.939E-02  Streptomyces peucetius

Secondary structure (DSSP, 8-state):
------------------HHHHHHHHHHHHHTSSS-EEHHHHHHHHTS-HHHHTHHHHHHHHHTTSEEEETTEEEE-HHHHHTHHHHHHHHH--

Sequence (94 aa):
ARTAASGRVSRGSEEALEDREALGEEIMLRLRTSEGISLSSLSTHYHFDVASLFSQTLEFLSTHDFITQAGDRVQLTRQGRLMANEVCMRFLAS

Solvent-accessible surface area (backbone atoms only — not comparable to full-atom values): 5577 Å² total; per-residue (Å²): 138,89,80,94,76,78,93,70,76,83,75,90,80,87,81,88,66,55,65,61,55,48,51,15,50,52,48,38,60,30,41,74,41,92,78,20,40,46,43,66,60,50,16,65,74,61,72,41,64,45,60,70,75,39,38,69,60,52,51,53,34,43,76,68,51,25,34,46,72,65,87,59,36,38,30,53,30,80,61,17,58,77,40,40,67,71,59,32,50,66,42,63,79,101